Protein AF-A0AAF0Z1K6-F1 (afdb_monomer_lite)

InterPro domains:
  IPR001996 Phosphotransferase system, IIB component, type 1 [PS51098] (4-86)
  IPR018113 Phosphotransferase system EIIB, cysteine phosphorylation site [PF00367] (9-41)
  IPR018113 Phosphotransferase system EIIB, cysteine phosphorylation site [PS01035] (19-36)
  IPR018113 Phosphotransferase system EII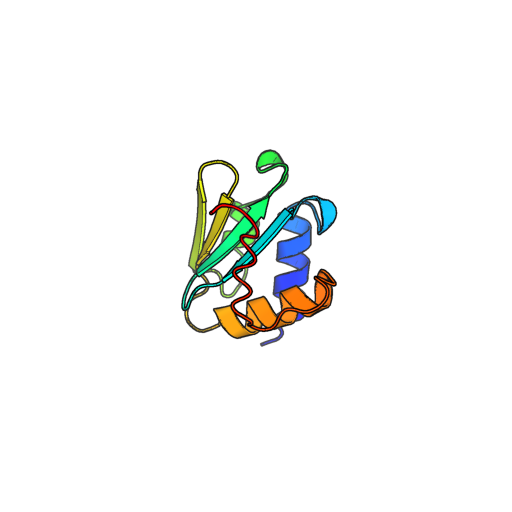B, cysteine phosphorylation site [cd00212] (4-78)
  IPR036878 Glucose permease domain IIB [G3DSA:3.30.1360.60] (3-82)
  IPR036878 Glucose permease domain IIB [SSF55604] (6-81)
  IPR050558 Phosphotransferase System Sugar-Specific Components [PTHR30175] (1-82)

Secondary structure (DSSP, 8-state):
--HHHHHHHHHHHTT-GGGEEEEEE-SSEEEEEES-GGG--HHHHHTSTT--EEEEETTEEEEE--TTHHHHHHHHHHHTT--S-SS----------

Structure (mmCIF, N/CA/C/O backbone):
data_AF-A0AAF0Z1K6-F1
#
_entry.id   AF-A0AAF0Z1K6-F1
#
loop_
_atom_site.group_PDB
_atom_site.id
_atom_site.type_symbol
_atom_site.label_atom_id
_atom_site.label_alt_id
_atom_site.label_comp_id
_atom_site.label_asym_id
_atom_site.label_entity_id
_atom_site.label_seq_id
_atom_site.pdbx_PDB_ins_code
_atom_site.Cartn_x
_atom_site.Cartn_y
_atom_site.Cartn_z
_atom_site.occupancy
_atom_site.B_iso_or_equiv
_atom_site.auth_seq_id
_atom_site.auth_comp_id
_atom_site.auth_asym_id
_atom_site.auth_atom_id
_atom_site.pdbx_PDB_model_num
ATOM 1 N N . MET A 1 1 ? 15.674 -11.383 0.150 1.00 53.16 1 MET A N 1
ATOM 2 C CA . MET A 1 1 ? 14.588 -10.932 1.042 1.00 53.16 1 MET A CA 1
ATOM 3 C C . MET A 1 1 ? 13.336 -11.696 0.659 1.00 53.16 1 MET A C 1
ATOM 5 O O . MET A 1 1 ? 13.095 -11.833 -0.534 1.00 53.16 1 MET A O 1
ATOM 9 N N . ARG A 1 2 ? 12.618 -12.271 1.629 1.00 61.97 2 ARG A N 1
ATOM 10 C CA . ARG A 1 2 ? 11.317 -12.906 1.390 1.00 61.97 2 ARG A CA 1
ATOM 11 C C . ARG A 1 2 ? 10.250 -11.836 1.566 1.00 61.97 2 ARG A C 1
ATOM 13 O O . ARG A 1 2 ? 9.979 -11.424 2.689 1.00 61.97 2 ARG A O 1
ATOM 20 N N . TYR A 1 3 ? 9.715 -11.336 0.458 1.00 71.81 3 TYR A N 1
ATOM 21 C CA . TYR A 1 3 ? 8.588 -10.399 0.495 1.00 71.81 3 TYR A CA 1
ATOM 22 C C . TYR A 1 3 ? 7.280 -11.134 0.802 1.00 71.81 3 TYR A C 1
ATOM 24 O O . TYR A 1 3 ? 6.289 -10.488 1.109 1.00 71.81 3 TYR A O 1
ATOM 32 N N . ASP A 1 4 ? 7.286 -12.467 0.777 1.00 73.56 4 ASP A N 1
ATOM 33 C CA . ASP A 1 4 ? 6.160 -13.342 1.095 1.00 73.56 4 ASP A CA 1
ATOM 34 C C . ASP A 1 4 ? 5.656 -13.107 2.528 1.00 73.56 4 ASP A C 1
ATOM 36 O O . ASP A 1 4 ? 4.479 -12.832 2.745 1.00 73.56 4 ASP A O 1
ATOM 40 N N . GLU A 1 5 ? 6.573 -13.143 3.501 1.00 77.81 5 GLU A N 1
ATOM 41 C CA . GLU A 1 5 ? 6.275 -12.974 4.930 1.00 77.81 5 GLU A CA 1
ATOM 42 C C . GLU A 1 5 ? 5.835 -11.538 5.229 1.00 77.81 5 GLU A C 1
ATOM 44 O O . GLU A 1 5 ? 4.830 -11.317 5.896 1.00 77.81 5 GLU A O 1
ATOM 49 N N . MET A 1 6 ? 6.540 -10.557 4.651 1.00 77.56 6 MET A N 1
ATOM 50 C CA . MET A 1 6 ? 6.141 -9.148 4.690 1.00 77.56 6 MET A CA 1
ATOM 51 C C . MET A 1 6 ? 4.708 -8.978 4.189 1.00 77.56 6 MET A C 1
ATOM 53 O O . MET A 1 6 ? 3.896 -8.306 4.814 1.00 77.56 6 MET A O 1
ATOM 57 N N . THR A 1 7 ? 4.408 -9.580 3.044 1.00 76.38 7 THR A N 1
ATOM 58 C CA . THR A 1 7 ? 3.127 -9.421 2.376 1.00 76.38 7 THR A CA 1
ATOM 59 C C . THR A 1 7 ? 1.991 -10.084 3.142 1.00 76.38 7 THR A C 1
ATOM 61 O O . THR A 1 7 ? 0.910 -9.507 3.217 1.00 76.38 7 THR A O 1
ATOM 64 N N . GLN A 1 8 ? 2.224 -11.261 3.729 1.00 80.94 8 GLN A N 1
ATOM 65 C CA . GLN A 1 8 ? 1.249 -11.903 4.610 1.00 80.94 8 GLN A CA 1
ATOM 66 C C . GLN A 1 8 ? 0.934 -11.029 5.818 1.00 80.94 8 GLN A C 1
ATOM 68 O O . GLN A 1 8 ? -0.238 -10.741 6.050 1.00 80.94 8 GLN A O 1
ATOM 73 N N . SER A 1 9 ? 1.957 -10.525 6.513 1.00 81.94 9 SER A N 1
ATOM 74 C CA . SER A 1 9 ? 1.751 -9.615 7.641 1.00 81.94 9 SER A CA 1
ATOM 75 C C . SER A 1 9 ? 1.003 -8.357 7.209 1.00 81.94 9 SER A C 1
ATOM 7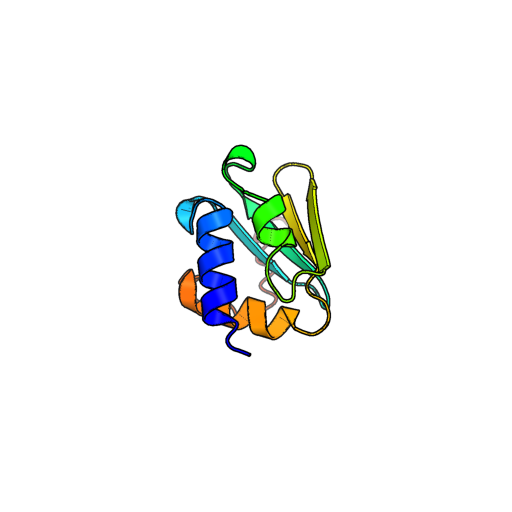7 O O . SER A 1 9 ? 0.060 -7.939 7.872 1.00 81.94 9 SER A O 1
ATOM 79 N N . VAL A 1 10 ? 1.362 -7.773 6.059 1.00 81.81 10 VAL A N 1
ATOM 80 C CA . VAL A 1 10 ? 0.649 -6.620 5.490 1.00 81.81 10 VAL A CA 1
ATOM 81 C C . VAL A 1 10 ? -0.825 -6.952 5.261 1.00 81.81 10 VAL A C 1
ATOM 83 O O . VAL A 1 10 ? -1.680 -6.161 5.645 1.00 81.81 10 VAL A O 1
ATOM 86 N N . LEU A 1 11 ? -1.130 -8.114 4.678 1.00 80.62 11 LEU A N 1
ATOM 87 C CA . LEU A 1 11 ? -2.494 -8.585 4.432 1.00 80.62 11 LEU A CA 1
ATOM 88 C C . LEU A 1 11 ? -3.291 -8.778 5.725 1.00 80.62 11 LEU A C 1
ATOM 90 O O . LEU A 1 11 ? -4.440 -8.351 5.794 1.00 80.62 11 LEU A O 1
ATOM 94 N N . GLU A 1 12 ? -2.693 -9.367 6.757 1.00 84.44 12 GLU A N 1
ATOM 95 C CA . GLU A 1 12 ? -3.333 -9.495 8.069 1.00 84.44 12 GLU A CA 1
ATOM 96 C C . GLU A 1 12 ? -3.596 -8.123 8.697 1.00 84.44 12 GLU A C 1
ATOM 98 O O . GLU A 1 12 ? -4.708 -7.853 9.152 1.00 84.44 12 GLU A O 1
ATOM 103 N N . HIS A 1 13 ? -2.615 -7.219 8.637 1.00 85.06 13 HIS A N 1
ATOM 104 C CA . HIS A 1 13 ? -2.733 -5.874 9.191 1.00 85.06 13 HIS A CA 1
ATOM 105 C C . HIS A 1 13 ? -3.715 -4.988 8.434 1.00 85.06 13 HIS A C 1
ATOM 107 O O . HIS A 1 13 ? -4.295 -4.110 9.052 1.00 85.06 13 HIS A O 1
ATOM 113 N N . VAL A 1 14 ? -3.957 -5.193 7.135 1.00 82.69 14 VAL A N 1
ATOM 114 C CA . VAL A 1 14 ? -5.014 -4.462 6.409 1.00 82.69 14 VAL A CA 1
ATOM 115 C C . VAL A 1 14 ? -6.411 -5.041 6.641 1.00 82.69 14 VAL A C 1
ATOM 117 O O . VAL A 1 14 ? -7.360 -4.530 6.056 1.00 82.69 14 VAL A O 1
ATOM 120 N N . GLY A 1 15 ? -6.577 -6.078 7.467 1.00 80.44 15 GLY A N 1
ATOM 121 C CA . GLY A 1 15 ? -7.874 -6.711 7.735 1.00 80.44 15 GLY A CA 1
ATOM 122 C C . GLY A 1 15 ? -8.222 -7.871 6.792 1.00 80.44 15 GLY A C 1
ATOM 123 O O . GLY A 1 15 ? -9.392 -8.245 6.688 1.00 80.44 15 GLY A O 1
ATOM 124 N N . GLY A 1 16 ? -7.222 -8.437 6.114 1.00 82.56 16 GLY A N 1
ATOM 125 C CA . GLY A 1 16 ? -7.335 -9.592 5.225 1.00 82.56 16 GLY A CA 1
ATOM 126 C C . GLY A 1 16 ? -7.663 -9.244 3.772 1.00 82.56 16 GLY A C 1
ATOM 127 O O . GLY A 1 16 ? -8.011 -8.111 3.435 1.00 82.56 16 GLY A O 1
ATOM 128 N N . GLU A 1 17 ? -7.599 -10.254 2.897 1.00 78.50 17 GLU A N 1
ATOM 129 C CA . GLU A 1 17 ? -7.907 -10.118 1.462 1.00 78.50 17 GLU A CA 1
ATOM 130 C C . GLU A 1 17 ? -9.319 -9.568 1.213 1.00 78.50 17 GLU A C 1
ATOM 132 O O . GLU A 1 17 ? -9.524 -8.747 0.327 1.00 78.50 17 GLU A O 1
ATOM 137 N N . VAL A 1 18 ? -10.279 -9.942 2.065 1.00 81.75 18 VAL A N 1
ATOM 138 C CA . VAL A 1 18 ? -11.680 -9.506 1.994 1.00 81.75 18 VAL A CA 1
ATOM 139 C C . VAL A 1 18 ? -11.838 -8.001 2.220 1.00 81.75 18 VAL A C 1
ATOM 141 O O . VAL A 1 18 ? -12.789 -7.389 1.728 1.00 81.75 18 VAL A O 1
ATOM 144 N N . ASN A 1 19 ? -10.906 -7.381 2.949 1.00 83.88 19 ASN A N 1
ATOM 145 C CA . ASN A 1 19 ? -10.930 -5.944 3.174 1.00 83.88 19 ASN A CA 1
ATOM 146 C C . ASN A 1 19 ? -10.262 -5.157 2.037 1.00 83.88 19 ASN A C 1
ATOM 148 O O . ASN A 1 19 ? -10.531 -3.966 1.878 1.00 83.88 19 ASN A O 1
ATOM 152 N N . VAL A 1 20 ? -9.430 -5.809 1.222 1.00 83.62 20 VAL A N 1
ATOM 153 C CA . VAL A 1 20 ? -8.763 -5.190 0.077 1.00 83.62 20 VAL A CA 1
ATOM 154 C C . VAL A 1 20 ? -9.691 -5.240 -1.133 1.00 83.62 20 VAL A C 1
ATOM 156 O O . VAL A 1 20 ? -9.910 -6.280 -1.740 1.00 83.62 20 VAL A O 1
ATOM 159 N N . ALA A 1 21 ? -10.230 -4.086 -1.518 1.00 83.56 21 ALA A N 1
ATOM 160 C CA . ALA A 1 21 ? -11.077 -3.963 -2.699 1.00 83.56 21 ALA A CA 1
ATOM 161 C C . ALA A 1 21 ? -10.261 -4.035 -3.997 1.00 83.56 21 ALA A C 1
ATOM 163 O O . ALA A 1 21 ? -10.680 -4.645 -4.978 1.00 83.56 21 ALA A O 1
ATOM 164 N N . SER A 1 22 ? -9.107 -3.370 -4.024 1.00 80.25 22 SER A N 1
ATOM 165 C CA . SER A 1 22 ? -8.183 -3.422 -5.154 1.00 80.25 22 SER A CA 1
ATOM 166 C C . SER A 1 22 ? -6.804 -2.904 -4.771 1.00 80.25 22 SER A C 1
ATOM 168 O O . SER A 1 22 ? -6.651 -2.104 -3.849 1.00 80.25 22 SER A O 1
ATOM 170 N N . VAL A 1 23 ? -5.787 -3.339 -5.508 1.00 82.12 23 VAL A N 1
ATOM 171 C CA . VAL A 1 23 ? -4.408 -2.894 -5.327 1.00 82.12 23 VAL A CA 1
ATOM 172 C C . VAL A 1 23 ? -3.873 -2.339 -6.635 1.00 82.12 23 VAL A C 1
ATOM 174 O O . VAL A 1 23 ? -4.070 -2.910 -7.701 1.00 82.12 23 VAL A O 1
ATOM 177 N N . VAL A 1 24 ? -3.184 -1.210 -6.546 1.00 84.12 24 VAL A N 1
ATOM 178 C CA . VAL A 1 24 ? -2.478 -0.578 -7.660 1.00 84.12 24 VAL A CA 1
ATOM 179 C C . VAL A 1 24 ? -1.080 -0.195 -7.204 1.00 84.12 24 VAL A C 1
ATOM 181 O O . VAL A 1 24 ? -0.874 0.194 -6.058 1.00 84.12 24 VAL A O 1
ATOM 184 N N . HIS A 1 25 ? -0.101 -0.289 -8.096 1.00 82.12 25 HIS A N 1
ATOM 185 C CA . HIS A 1 25 ? 1.271 0.116 -7.811 1.00 82.12 25 HIS A CA 1
ATOM 186 C C . HIS A 1 25 ? 1.731 1.202 -8.783 1.00 82.12 25 HIS A C 1
ATOM 188 O O . HIS A 1 25 ? 1.293 1.290 -9.928 1.00 82.12 25 HIS A O 1
ATOM 194 N N . CYS A 1 26 ? 2.618 2.058 -8.300 1.00 77.56 26 CYS A N 1
ATOM 195 C CA . CYS A 1 26 ? 3.430 2.964 -9.098 1.00 77.56 26 CYS A CA 1
ATOM 196 C C . CYS A 1 26 ? 4.901 2.546 -8.966 1.00 77.56 26 CYS A C 1
ATOM 198 O O . CYS A 1 26 ? 5.215 1.546 -8.331 1.00 77.56 26 CYS A O 1
ATOM 200 N N . ALA A 1 27 ? 5.820 3.341 -9.515 1.00 74.00 27 ALA A N 1
ATOM 201 C CA . ALA A 1 27 ? 7.251 3.043 -9.438 1.00 74.00 27 ALA A CA 1
ATOM 202 C C . ALA A 1 27 ? 7.792 2.935 -7.996 1.00 74.00 27 ALA A C 1
ATOM 204 O O . ALA A 1 27 ? 8.694 2.150 -7.746 1.00 74.00 27 ALA A O 1
ATOM 205 N N . THR A 1 28 ? 7.252 3.717 -7.051 1.00 82.50 28 THR A N 1
ATOM 206 C CA . THR A 1 28 ? 7.782 3.815 -5.673 1.00 82.50 28 THR A CA 1
ATOM 207 C C . THR A 1 28 ? 6.723 3.709 -4.575 1.00 82.50 28 THR A C 1
ATOM 209 O O . THR A 1 28 ? 7.047 3.780 -3.388 1.00 82.50 28 THR A O 1
ATOM 212 N N . ARG A 1 29 ? 5.450 3.528 -4.950 1.00 86.50 29 ARG A N 1
ATOM 213 C CA . ARG A 1 29 ? 4.306 3.536 -4.028 1.00 86.50 29 ARG A CA 1
ATOM 214 C C . ARG A 1 29 ? 3.281 2.471 -4.389 1.00 86.50 29 ARG A C 1
ATOM 216 O O . ARG A 1 29 ? 2.907 2.356 -5.551 1.00 86.50 29 ARG A O 1
ATOM 223 N N . LEU A 1 30 ? 2.786 1.767 -3.382 1.00 84.69 30 LEU A N 1
ATOM 224 C CA . LEU A 1 30 ? 1.637 0.875 -3.457 1.00 84.69 30 LEU A CA 1
ATOM 225 C C . LEU A 1 30 ? 0.408 1.612 -2.934 1.00 84.69 30 LEU A C 1
ATOM 227 O O . LEU A 1 30 ? 0.449 2.269 -1.901 1.00 84.69 30 LEU A O 1
ATOM 231 N N . ARG A 1 31 ? -0.689 1.520 -3.666 1.00 87.62 31 ARG A N 1
ATOM 232 C CA . ARG A 1 31 ? -1.986 2.105 -3.351 1.00 87.62 31 ARG A CA 1
ATOM 233 C C . ARG A 1 31 ? -2.973 0.961 -3.171 1.00 87.62 31 ARG A C 1
ATOM 235 O O . ARG A 1 31 ? -3.357 0.303 -4.131 1.00 87.62 31 ARG A O 1
ATOM 242 N N . PHE A 1 32 ? -3.376 0.739 -1.935 1.00 85.81 32 PHE A N 1
ATOM 243 C CA . PHE A 1 32 ? -4.389 -0.223 -1.548 1.00 85.81 32 PHE A CA 1
ATOM 244 C C . PHE A 1 32 ? -5.711 0.515 -1.403 1.00 85.81 32 PHE A C 1
ATOM 246 O O . PHE A 1 32 ? -5.807 1.539 -0.724 1.00 85.81 32 PHE A O 1
ATOM 253 N N . ARG A 1 33 ? -6.740 -0.002 -2.053 1.00 86.00 33 ARG A N 1
ATOM 254 C CA . ARG A 1 33 ? -8.112 0.434 -1.860 1.00 86.00 33 ARG A CA 1
ATOM 255 C C . ARG A 1 33 ? -8.739 -0.510 -0.852 1.00 86.00 33 ARG A C 1
ATOM 257 O O . ARG A 1 33 ? -8.831 -1.706 -1.116 1.00 86.00 33 ARG A O 1
ATOM 264 N N . LEU A 1 34 ? -9.121 0.024 0.298 1.00 84.94 34 LEU A N 1
ATOM 265 C CA . LEU A 1 34 ? -9.713 -0.754 1.379 1.00 84.94 34 LEU A CA 1
ATOM 266 C C . LEU A 1 34 ? -11.216 -0.490 1.426 1.00 84.94 34 LEU A C 1
ATOM 268 O O . LEU A 1 34 ? -11.662 0.607 1.092 1.00 84.94 34 LEU A O 1
ATOM 272 N N . ASN A 1 35 ? -11.984 -1.498 1.830 1.00 85.31 35 ASN A N 1
ATOM 273 C CA . ASN A 1 35 ? -13.404 -1.332 2.129 1.00 85.31 35 ASN A CA 1
ATOM 274 C C . ASN A 1 35 ? -13.583 -0.650 3.493 1.00 85.31 35 ASN A C 1
ATOM 276 O O . ASN A 1 35 ? -14.295 0.345 3.588 1.00 85.31 35 ASN A O 1
ATOM 280 N N . ASP A 1 36 ? -12.877 -1.138 4.518 1.00 85.56 36 ASP A N 1
ATOM 281 C CA . ASP A 1 36 ? -12.837 -0.556 5.861 1.00 85.56 36 ASP A CA 1
ATOM 282 C C . ASP A 1 36 ? -11.408 -0.139 6.231 1.00 85.56 36 ASP A C 1
ATOM 284 O O . ASP A 1 36 ? -10.562 -0.974 6.553 1.00 85.56 36 ASP A O 1
ATOM 288 N N . GLU A 1 37 ? -11.131 1.163 6.263 1.00 80.12 37 GLU A N 1
ATOM 289 C CA . GLU A 1 37 ? -9.833 1.678 6.727 1.00 80.12 37 GLU A CA 1
ATOM 290 C C . GLU A 1 37 ? -9.615 1.486 8.238 1.00 80.12 37 GLU A C 1
ATOM 292 O O . GLU A 1 37 ? -8.479 1.355 8.676 1.00 80.12 37 GLU A O 1
ATOM 297 N N . SER A 1 38 ? -10.681 1.382 9.040 1.00 82.19 38 SER A N 1
ATOM 298 C CA . SER A 1 38 ? -10.575 1.175 10.495 1.00 82.19 38 SER A CA 1
ATOM 299 C C . SER A 1 38 ? -10.063 -0.211 10.894 1.00 82.19 38 SER A C 1
ATOM 301 O O . SER A 1 38 ? -9.684 -0.404 12.044 1.00 82.19 38 SER A O 1
ATOM 303 N N . LYS A 1 39 ? -10.075 -1.177 9.969 1.00 83.62 39 LYS A N 1
ATOM 304 C CA . LYS A 1 39 ? -9.485 -2.508 10.173 1.00 83.62 39 LYS A CA 1
ATOM 305 C C . LYS A 1 39 ? -8.008 -2.557 9.791 1.00 83.62 39 LYS A C 1
ATOM 307 O O . LYS A 1 39 ? -7.387 -3.593 9.990 1.00 83.62 39 LYS A O 1
ATOM 312 N N . ALA A 1 40 ? -7.479 -1.483 9.200 1.00 84.62 40 ALA A N 1
ATOM 313 C CA . ALA A 1 40 ? -6.101 -1.435 8.756 1.00 84.62 40 ALA A CA 1
ATOM 314 C C . ALA A 1 40 ? -5.181 -0.821 9.816 1.00 84.62 40 ALA A C 1
ATOM 316 O O . ALA A 1 40 ? -5.305 0.351 10.167 1.00 84.62 40 ALA A O 1
ATOM 317 N N . ASP A 1 41 ? -4.204 -1.603 10.263 1.00 87.25 41 ASP A N 1
ATOM 318 C CA . ASP A 1 41 ? -3.149 -1.192 11.184 1.00 87.25 41 ASP A CA 1
ATOM 319 C C . ASP A 1 41 ? -1.986 -0.539 10.428 1.00 87.25 41 ASP A C 1
ATOM 321 O O . ASP A 1 41 ? -0.958 -1.151 10.130 1.00 87.25 41 ASP A O 1
ATOM 325 N N . THR A 1 42 ? -2.127 0.753 10.129 1.00 84.06 42 THR A N 1
ATOM 326 C CA . THR A 1 42 ? -1.065 1.544 9.485 1.00 84.06 42 THR A CA 1
ATOM 327 C C . THR A 1 42 ? 0.238 1.560 10.266 1.00 84.06 42 THR A C 1
ATOM 329 O O . THR A 1 42 ? 1.300 1.482 9.657 1.00 84.06 42 THR 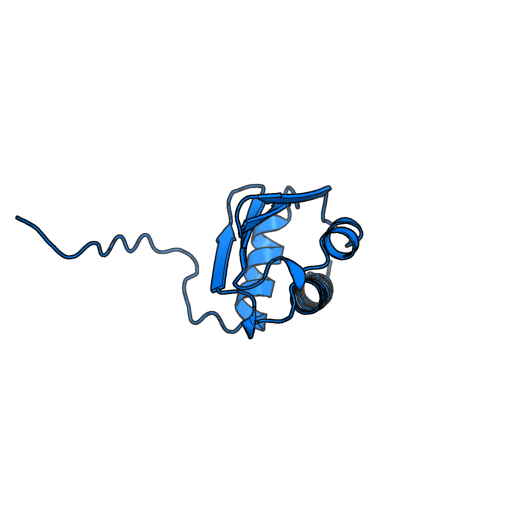A O 1
ATOM 332 N N . ALA A 1 43 ? 0.178 1.593 11.598 1.00 85.00 43 ALA A N 1
ATOM 333 C CA . ALA A 1 43 ? 1.373 1.601 12.438 1.00 85.00 43 ALA A CA 1
ATOM 334 C C . ALA A 1 43 ? 2.195 0.306 12.299 1.00 85.00 43 ALA A C 1
ATOM 336 O O . ALA A 1 43 ? 3.423 0.353 12.239 1.00 85.00 43 ALA A O 1
ATOM 337 N N . ALA A 1 44 ? 1.530 -0.852 12.207 1.00 85.62 44 ALA A N 1
ATOM 338 C CA . ALA A 1 44 ? 2.205 -2.133 12.001 1.00 85.62 44 ALA A CA 1
ATOM 339 C C . ALA A 1 44 ? 2.801 -2.234 10.588 1.00 85.62 44 ALA A C 1
ATOM 341 O O . ALA A 1 44 ? 3.915 -2.729 10.402 1.00 85.62 44 ALA A O 1
ATOM 342 N N . LEU A 1 45 ? 2.093 -1.690 9.595 1.00 84.00 45 LEU A N 1
ATOM 343 C CA . LEU A 1 45 ? 2.581 -1.594 8.222 1.00 84.00 45 LEU A CA 1
ATOM 344 C C . LEU A 1 45 ? 3.829 -0.706 8.122 1.00 84.00 45 LEU A C 1
ATOM 346 O O . LEU A 1 45 ? 4.789 -1.093 7.465 1.00 84.00 45 LEU A O 1
ATOM 350 N N . GLU A 1 46 ? 3.864 0.439 8.808 1.00 84.38 46 GLU A N 1
ATOM 351 C CA . GLU A 1 46 ? 5.052 1.308 8.876 1.00 84.38 46 GLU A CA 1
ATOM 352 C C . GLU A 1 46 ? 6.227 0.662 9.612 1.00 84.38 46 GLU A C 1
ATOM 354 O O . GLU A 1 46 ? 7.379 0.911 9.267 1.00 84.38 46 GLU A O 1
ATOM 359 N N . ALA A 1 47 ? 5.953 -0.199 10.593 1.00 83.94 47 ALA A N 1
ATOM 360 C CA . ALA A 1 47 ? 6.979 -0.962 11.299 1.00 83.94 47 ALA A CA 1
ATOM 361 C C . ALA A 1 47 ? 7.529 -2.146 10.482 1.00 83.94 47 ALA A C 1
ATOM 363 O O . ALA A 1 47 ? 8.514 -2.775 10.879 1.00 83.94 47 ALA A O 1
ATOM 364 N N . THR A 1 48 ? 6.901 -2.475 9.351 1.00 81.19 48 THR A N 1
ATOM 365 C CA . THR A 1 48 ? 7.292 -3.618 8.532 1.00 81.19 48 THR A CA 1
ATOM 366 C C . THR A 1 48 ? 8.569 -3.310 7.746 1.00 81.19 48 THR A C 1
ATOM 368 O O . THR A 1 48 ? 8.694 -2.279 7.085 1.00 81.19 48 THR A O 1
ATOM 371 N N . ALA A 1 49 ? 9.532 -4.235 7.774 1.00 75.25 49 ALA A N 1
ATOM 372 C CA . ALA A 1 49 ? 10.817 -4.063 7.103 1.00 75.25 49 ALA A CA 1
ATOM 373 C C . ALA A 1 49 ? 10.649 -3.857 5.584 1.00 75.25 49 ALA A C 1
ATOM 375 O O . ALA A 1 49 ? 10.111 -4.714 4.888 1.00 75.25 49 ALA A O 1
ATOM 376 N N . GLY A 1 50 ? 11.140 -2.723 5.078 1.00 76.44 50 GLY A N 1
ATOM 377 C CA . GLY A 1 50 ? 11.007 -2.321 3.673 1.00 76.44 50 GLY A CA 1
ATOM 378 C C . GLY A 1 50 ? 9.930 -1.263 3.431 1.00 76.44 50 GLY A C 1
ATOM 379 O O . GLY A 1 50 ? 9.948 -0.623 2.386 1.00 76.44 50 GLY A O 1
ATOM 380 N N . VAL A 1 51 ? 9.036 -1.009 4.390 1.00 82.19 51 VAL A N 1
ATOM 381 C CA . VAL A 1 51 ? 8.121 0.134 4.328 1.00 82.19 51 VAL A CA 1
ATOM 382 C C . VAL A 1 51 ? 8.826 1.378 4.865 1.00 82.19 51 VAL A C 1
ATOM 384 O O . VAL A 1 51 ? 9.420 1.370 5.936 1.00 82.19 51 VAL A O 1
ATOM 387 N N . ILE A 1 52 ? 8.781 2.454 4.087 1.00 85.56 52 ILE A N 1
ATOM 388 C CA . ILE A 1 52 ? 9.336 3.767 4.425 1.00 85.56 52 ILE A CA 1
ATOM 389 C C . ILE A 1 52 ? 8.286 4.613 5.148 1.00 85.56 52 ILE A C 1
ATOM 391 O O . ILE A 1 52 ? 8.611 5.320 6.096 1.00 85.56 52 ILE A O 1
ATOM 395 N N . ALA A 1 53 ? 7.044 4.586 4.662 1.00 85.88 53 ALA A N 1
ATOM 396 C CA . ALA A 1 53 ? 5.930 5.342 5.228 1.00 85.88 53 ALA A CA 1
ATOM 397 C C . ALA A 1 53 ? 4.591 4.763 4.763 1.00 85.88 53 ALA A C 1
ATOM 399 O O . ALA A 1 53 ? 4.501 4.230 3.651 1.00 85.88 53 ALA A O 1
ATOM 400 N N . VAL A 1 54 ? 3.537 4.943 5.558 1.00 87.00 54 VAL A N 1
ATOM 401 C CA . VAL A 1 54 ? 2.163 4.612 5.160 1.00 87.00 54 VAL A CA 1
ATOM 402 C C . VAL A 1 54 ? 1.272 5.827 5.336 1.00 87.00 54 VAL A C 1
ATOM 404 O O . VAL A 1 54 ? 1.277 6.493 6.362 1.00 87.00 54 VAL A O 1
ATOM 407 N N . VAL A 1 55 ? 0.490 6.132 4.307 1.00 86.06 55 VAL A N 1
ATOM 408 C CA . VAL A 1 55 ? -0.401 7.289 4.289 1.00 86.06 55 VAL A CA 1
ATOM 409 C C . VAL A 1 55 ? -1.807 6.836 3.937 1.00 86.06 55 VAL A C 1
ATOM 411 O O . VAL A 1 55 ? -2.063 6.411 2.812 1.00 86.06 55 VAL A O 1
ATOM 414 N N . THR A 1 56 ? -2.745 6.978 4.862 1.00 82.31 56 THR A N 1
ATOM 415 C CA . THR A 1 56 ? -4.172 6.747 4.603 1.00 82.31 56 THR A CA 1
ATOM 416 C C . THR A 1 56 ? -4.856 8.058 4.242 1.00 82.31 56 THR A C 1
ATOM 418 O O . THR A 1 56 ? -4.692 9.067 4.925 1.00 82.31 56 THR A O 1
ATOM 421 N N . SER A 1 57 ? -5.612 8.077 3.145 1.00 77.94 57 SER A N 1
ATOM 422 C CA . SER A 1 57 ? -6.377 9.256 2.742 1.00 77.94 57 SER A CA 1
ATOM 423 C C . SER A 1 57 ? -7.633 8.869 1.964 1.00 77.94 57 SER A C 1
ATOM 425 O O . SER A 1 57 ? -7.547 8.308 0.868 1.00 77.94 57 SER A O 1
ATOM 427 N N . GLY A 1 58 ? -8.801 9.178 2.537 1.00 73.12 58 GLY A N 1
ATOM 428 C CA . GLY A 1 58 ? -10.112 9.014 1.901 1.00 73.12 58 GLY A CA 1
ATOM 429 C C . GLY A 1 58 ? -10.416 7.581 1.454 1.00 73.12 58 GLY A C 1
ATOM 430 O O . GLY A 1 58 ? -10.728 7.380 0.280 1.00 73.12 58 GLY A O 1
ATOM 431 N N . GLY A 1 59 ? -10.272 6.587 2.339 1.00 74.50 59 GLY A N 1
ATOM 432 C CA . GLY A 1 59 ? -10.520 5.173 2.023 1.00 74.50 59 GLY A CA 1
ATOM 433 C C . GLY A 1 59 ? -9.413 4.479 1.222 1.00 74.50 59 GLY A C 1
ATOM 434 O O . GLY A 1 59 ? -9.611 3.384 0.695 1.00 74.50 59 GLY A O 1
ATOM 435 N N . GLN A 1 60 ? -8.247 5.113 1.074 1.00 80.19 60 GLN A N 1
ATOM 436 C CA . GLN A 1 60 ? -7.112 4.563 0.330 1.00 80.19 60 GLN A CA 1
ATOM 437 C C . GLN A 1 60 ? -5.861 4.561 1.198 1.00 80.19 60 GLN A C 1
ATOM 439 O O . GLN A 1 60 ? -5.501 5.585 1.776 1.00 80.19 60 GLN A O 1
ATOM 444 N N . LEU A 1 61 ? -5.166 3.432 1.232 1.00 87.06 61 LEU A N 1
ATOM 445 C CA . LEU A 1 61 ? -3.935 3.228 1.978 1.00 87.06 61 LEU A CA 1
ATOM 446 C C . LEU A 1 61 ? -2.740 3.249 1.017 1.00 87.06 61 LEU A C 1
ATOM 448 O O . LEU A 1 61 ? -2.661 2.471 0.072 1.00 87.06 61 LEU A O 1
ATOM 452 N N . GLN A 1 62 ? -1.813 4.179 1.223 1.00 86.75 62 GLN A N 1
ATOM 453 C CA . GLN A 1 62 ? -0.633 4.383 0.385 1.00 86.75 62 GLN A CA 1
ATOM 454 C C . GLN A 1 62 ? 0.617 3.936 1.125 1.00 86.75 62 GLN A C 1
ATOM 456 O O . GLN A 1 62 ? 1.076 4.629 2.023 1.00 86.75 62 GLN A O 1
ATOM 461 N N . VAL A 1 63 ? 1.191 2.811 0.719 1.00 85.94 63 VAL A N 1
ATOM 462 C CA . VAL A 1 63 ? 2.427 2.273 1.287 1.00 85.94 63 VAL A CA 1
ATOM 463 C C . VAL A 1 63 ? 3.598 2.696 0.406 1.00 85.94 63 VAL A C 1
ATOM 465 O O . VAL A 1 63 ? 3.658 2.388 -0.786 1.00 85.94 63 VAL A O 1
ATOM 468 N N . VAL A 1 64 ? 4.539 3.430 0.982 1.00 87.94 64 VAL A N 1
ATOM 469 C CA . VAL A 1 64 ? 5.792 3.827 0.341 1.00 87.94 64 VAL A CA 1
ATOM 470 C C . VAL A 1 64 ? 6.836 2.771 0.688 1.00 87.94 64 VAL A C 1
ATOM 472 O O . VAL A 1 64 ? 7.228 2.680 1.841 1.00 87.94 64 VAL A O 1
ATOM 475 N N . VAL A 1 65 ? 7.281 1.974 -0.285 1.00 82.81 65 VAL A N 1
ATOM 476 C CA . VAL A 1 65 ? 8.295 0.910 -0.075 1.00 82.81 65 VAL A CA 1
ATOM 477 C C . VAL A 1 65 ? 9.642 1.294 -0.707 1.00 82.81 65 VAL A C 1
ATOM 479 O O . VAL A 1 65 ? 10.699 0.944 -0.201 1.00 82.81 65 VAL A O 1
ATOM 482 N N . GLY A 1 66 ? 9.637 2.080 -1.793 1.00 80.56 66 GLY A N 1
ATOM 483 C CA . GLY A 1 66 ? 10.859 2.473 -2.509 1.00 80.56 66 GLY A CA 1
ATOM 484 C C . GLY A 1 66 ? 11.138 1.596 -3.733 1.00 80.56 66 GLY A C 1
ATOM 485 O O . GLY A 1 66 ? 10.245 1.416 -4.557 1.00 80.56 66 GLY A O 1
ATOM 486 N N . ASN A 1 67 ? 12.369 1.095 -3.886 1.00 80.19 67 ASN A N 1
ATOM 487 C CA . ASN A 1 67 ? 12.786 0.310 -5.064 1.00 80.19 67 ASN A CA 1
ATOM 488 C C . ASN A 1 67 ? 12.196 -1.111 -5.103 1.00 80.19 67 ASN A C 1
ATOM 490 O O . ASN A 1 67 ? 12.128 -1.711 -6.171 1.00 80.19 67 ASN A O 1
ATOM 494 N N . ASP A 1 68 ? 11.739 -1.632 -3.965 1.00 79.19 68 ASP A N 1
ATOM 495 C CA . ASP A 1 68 ? 11.254 -3.010 -3.822 1.00 79.19 68 ASP A CA 1
ATOM 496 C C . ASP A 1 68 ? 9.746 -3.178 -4.088 1.00 79.19 68 ASP A C 1
ATOM 498 O O . ASP A 1 68 ? 9.216 -4.288 -4.041 1.00 79.19 68 ASP A O 1
ATOM 502 N N . VAL A 1 69 ? 9.045 -2.087 -4.423 1.00 81.81 69 VAL A N 1
ATOM 503 C CA . VAL A 1 69 ? 7.617 -2.085 -4.791 1.00 81.81 69 VAL A CA 1
ATOM 504 C C . VAL A 1 69 ? 7.227 -3.161 -5.811 1.00 81.81 69 VAL A C 1
ATOM 506 O O . VAL A 1 69 ? 6.242 -3.854 -5.552 1.00 81.81 69 VAL A O 1
ATOM 509 N N . PRO A 1 70 ? 7.927 -3.341 -6.952 1.00 79.44 70 PRO A N 1
ATOM 510 C CA . PRO A 1 70 ? 7.525 -4.344 -7.936 1.00 79.44 70 PRO A CA 1
ATOM 511 C C . PRO A 1 70 ? 7.633 -5.776 -7.397 1.00 79.44 70 PRO A C 1
ATOM 513 O O . PRO A 1 70 ? 6.801 -6.611 -7.746 1.00 79.44 70 PRO A O 1
ATOM 516 N N . GLN A 1 71 ? 8.602 -6.064 -6.519 1.00 82.62 71 GLN A N 1
ATOM 517 C CA . GLN A 1 71 ? 8.706 -7.381 -5.885 1.00 82.62 71 GLN A CA 1
ATOM 518 C C . GLN A 1 71 ? 7.589 -7.601 -4.865 1.00 82.62 71 GLN A C 1
ATOM 520 O O . GLN A 1 71 ? 6.929 -8.637 -4.908 1.00 82.62 71 GLN A O 1
ATOM 525 N N . ALA A 1 72 ? 7.326 -6.613 -4.006 1.00 80.06 72 ALA A N 1
ATOM 526 C CA . ALA A 1 72 ? 6.230 -6.681 -3.044 1.00 80.06 72 ALA A CA 1
ATOM 527 C C . ALA A 1 72 ? 4.870 -6.849 -3.744 1.00 80.06 72 ALA A C 1
ATOM 529 O O . ALA A 1 72 ? 4.070 -7.677 -3.325 1.00 80.06 72 ALA A O 1
ATOM 530 N N . TYR A 1 73 ? 4.630 -6.131 -4.850 1.00 81.88 73 TYR A N 1
ATOM 531 C CA . TYR A 1 73 ? 3.411 -6.269 -5.655 1.00 81.88 73 TYR A CA 1
ATOM 532 C C . TYR A 1 73 ? 3.267 -7.665 -6.272 1.00 81.88 73 TYR A C 1
ATOM 534 O O . TYR A 1 73 ? 2.172 -8.226 -6.273 1.00 81.88 73 TYR A O 1
ATOM 542 N N . ALA A 1 74 ? 4.360 -8.230 -6.794 1.00 82.06 74 ALA A N 1
ATOM 543 C CA . ALA A 1 74 ? 4.343 -9.555 -7.401 1.00 82.06 74 ALA A CA 1
ATOM 544 C C . ALA A 1 74 ? 4.000 -10.651 -6.381 1.00 82.06 74 ALA A C 1
ATOM 546 O O . ALA A 1 74 ? 3.212 -11.538 -6.699 1.00 82.06 74 ALA A O 1
ATOM 547 N N . GLU A 1 75 ? 4.545 -10.584 -5.162 1.00 81.94 75 GLU A N 1
ATOM 548 C CA . GLU A 1 75 ? 4.196 -11.536 -4.095 1.00 81.94 75 GLU A CA 1
ATOM 549 C C . GLU A 1 75 ? 2.771 -11.319 -3.578 1.00 81.94 75 GLU A C 1
ATOM 551 O O . GLU A 1 75 ? 2.016 -12.279 -3.428 1.00 81.94 75 GLU A O 1
ATOM 556 N N . LEU A 1 76 ? 2.357 -10.059 -3.420 1.00 78.31 76 LEU A N 1
ATOM 557 C CA . LEU A 1 76 ? 0.971 -9.678 -3.143 1.00 78.31 76 LEU A CA 1
ATOM 558 C C . LEU A 1 76 ? 0.009 -10.343 -4.118 1.00 78.31 76 LEU A C 1
ATOM 560 O O . LEU A 1 76 ? -0.874 -11.076 -3.686 1.00 78.31 76 LEU A O 1
ATOM 564 N N . GLY A 1 77 ? 0.211 -10.170 -5.424 1.00 74.44 77 GLY A N 1
ATOM 565 C CA . GLY A 1 77 ? -0.657 -10.760 -6.445 1.00 74.44 77 GLY A CA 1
ATOM 566 C C . GLY A 1 77 ? -0.800 -12.283 -6.334 1.00 74.44 77 GLY A C 1
ATOM 567 O O . GLY A 1 77 ? -1.880 -12.808 -6.600 1.00 74.44 77 GLY A O 1
ATOM 568 N N . LYS A 1 78 ? 0.249 -12.989 -5.889 1.00 75.75 78 LYS A N 1
ATOM 569 C CA . LYS A 1 78 ? 0.208 -14.445 -5.676 1.00 75.75 78 LYS A CA 1
A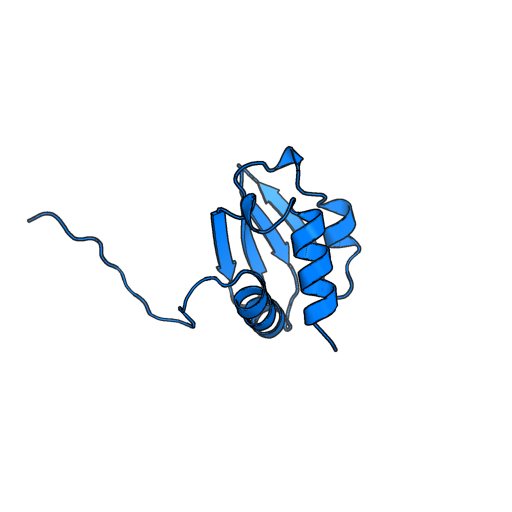TOM 570 C C . LYS A 1 78 ? -0.618 -14.843 -4.453 1.00 75.75 78 LYS A C 1
ATOM 572 O O . LYS A 1 78 ? -1.273 -15.878 -4.497 1.00 75.75 78 LYS A O 1
ATOM 577 N N . ILE A 1 79 ? -0.577 -14.052 -3.378 1.00 71.88 79 ILE A N 1
ATOM 578 C CA . ILE A 1 79 ? -1.236 -14.378 -2.103 1.00 71.88 79 ILE A CA 1
ATOM 579 C C . ILE A 1 79 ? -2.728 -14.054 -2.155 1.00 71.88 79 ILE A C 1
ATOM 581 O O . ILE A 1 79 ? -3.541 -14.899 -1.804 1.00 71.88 79 ILE A O 1
ATOM 585 N N . MET A 1 80 ? -3.103 -12.866 -2.639 1.00 66.38 80 MET A N 1
ATOM 586 C CA . MET A 1 80 ? -4.517 -12.456 -2.699 1.00 66.38 80 MET A CA 1
ATOM 587 C C . MET A 1 80 ? -5.306 -13.113 -3.842 1.00 66.38 80 MET A C 1
ATOM 589 O O . MET A 1 80 ? -6.475 -12.788 -4.023 1.00 66.38 80 MET A O 1
ATOM 593 N N . ASN A 1 81 ? -4.689 -14.006 -4.633 1.00 60.00 81 ASN A N 1
ATOM 594 C CA . ASN A 1 81 ? -5.287 -14.606 -5.831 1.00 60.00 81 ASN A CA 1
ATOM 595 C C . ASN A 1 81 ? -6.091 -13.570 -6.645 1.00 60.00 81 ASN A C 1
ATOM 597 O O . ASN A 1 81 ? -7.195 -13.843 -7.123 1.00 60.00 81 ASN A O 1
ATOM 601 N N . LEU A 1 82 ? -5.548 -12.350 -6.773 1.00 53.47 82 LEU A N 1
ATOM 602 C CA . LEU A 1 82 ? -6.056 -11.376 -7.727 1.00 53.47 82 LEU A CA 1
ATOM 603 C C . LEU A 1 82 ? -5.790 -11.995 -9.092 1.00 53.47 82 LEU A C 1
ATOM 605 O O . LEU A 1 82 ? -4.671 -11.935 -9.601 1.00 53.47 82 LEU A O 1
ATOM 609 N N . GLY A 1 83 ? -6.796 -12.685 -9.624 1.00 39.66 83 GLY A N 1
ATOM 610 C CA . GLY A 1 83 ? -6.727 -13.366 -10.901 1.00 39.66 83 GLY A CA 1
ATOM 611 C C . GLY A 1 83 ? -6.194 -12.414 -11.961 1.00 39.66 83 GLY A C 1
ATOM 612 O O . GLY A 1 83 ? -6.891 -11.491 -12.362 1.00 39.66 83 GLY A O 1
ATOM 613 N N . GLY A 1 84 ? -4.943 -12.659 -12.352 1.00 39.12 84 GLY A N 1
ATOM 614 C CA . GLY A 1 84 ? -4.275 -12.178 -13.552 1.00 39.12 84 GLY A CA 1
ATOM 615 C C . GLY A 1 84 ? -4.557 -10.740 -13.969 1.00 39.12 84 GLY A C 1
ATOM 616 O O . GLY A 1 84 ? -5.433 -10.512 -14.789 1.00 39.12 84 GLY A O 1
ATOM 617 N N . ASP A 1 85 ? -3.691 -9.816 -13.564 1.00 39.69 85 ASP A N 1
ATOM 618 C CA . ASP A 1 85 ? -3.202 -8.811 -14.510 1.00 39.69 85 ASP A CA 1
ATOM 619 C C . ASP A 1 85 ? -1.829 -8.295 -14.064 1.00 39.69 85 ASP A C 1
ATOM 621 O O . ASP A 1 85 ? -1.674 -7.282 -13.379 1.00 39.69 85 ASP A O 1
ATOM 625 N N . GLN A 1 86 ? -0.789 -9.033 -14.446 1.00 42.28 86 GLN A N 1
ATOM 626 C CA . GLN A 1 86 ? 0.522 -8.426 -14.643 1.00 42.28 86 GLN A CA 1
ATOM 627 C C . GLN A 1 86 ? 0.425 -7.579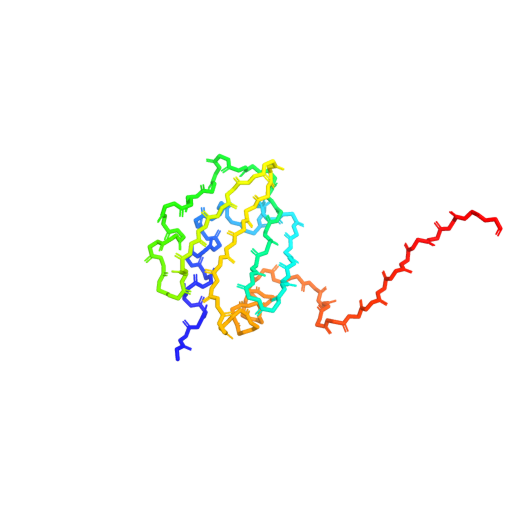 -15.917 1.00 42.28 86 GLN A C 1
ATOM 629 O O . GLN A 1 86 ? 0.744 -8.053 -17.000 1.00 42.28 86 GLN A O 1
ATOM 634 N N . GLY A 1 87 ? -0.051 -6.343 -15.770 1.00 39.75 87 GLY A N 1
ATOM 635 C CA . GLY A 1 87 ? 0.088 -5.270 -16.746 1.00 39.75 87 GLY A CA 1
ATOM 636 C C . GLY A 1 87 ? -0.581 -5.500 -18.100 1.00 39.75 87 GLY A C 1
ATOM 637 O O . GLY A 1 87 ? 0.083 -5.829 -19.079 1.00 39.75 87 GLY A O 1
ATOM 638 N N . ALA A 1 88 ? -1.845 -5.120 -18.217 1.00 33.72 88 ALA A N 1
ATOM 639 C CA . ALA A 1 88 ? -2.411 -4.687 -19.480 1.00 33.72 88 ALA A CA 1
ATOM 640 C C . ALA A 1 88 ? -3.276 -3.448 -19.263 1.00 33.72 88 ALA A C 1
ATOM 642 O O . ALA A 1 88 ? -4.253 -3.437 -18.517 1.00 33.72 88 ALA A O 1
ATOM 643 N N . GLY A 1 89 ? -2.942 -2.378 -19.984 1.00 34.50 89 GLY A N 1
ATOM 644 C CA . GLY A 1 89 ? -3.892 -1.312 -20.242 1.00 34.50 89 GLY A CA 1
ATOM 645 C C . GLY A 1 89 ? -5.141 -1.893 -20.903 1.00 34.50 89 GLY A C 1
ATOM 646 O O . GLY A 1 89 ? -5.201 -2.011 -22.118 1.00 34.50 89 GLY A O 1
ATOM 647 N N . ALA A 1 90 ? -6.156 -2.217 -20.112 1.00 37.41 90 ALA A N 1
ATOM 648 C CA . ALA A 1 90 ? -7.498 -2.512 -20.581 1.00 37.41 90 ALA A CA 1
ATOM 649 C C . ALA A 1 90 ? -8.415 -1.398 -20.087 1.00 37.41 90 ALA A C 1
ATOM 651 O O . ALA A 1 90 ? -9.227 -1.525 -19.175 1.00 37.41 90 ALA A O 1
ATOM 652 N N . ARG A 1 91 ? -8.252 -0.254 -20.745 1.00 36.38 91 ARG A N 1
ATOM 653 C CA . ARG A 1 91 ? -9.265 0.785 -20.840 1.00 36.38 91 ARG A CA 1
ATOM 654 C C . ARG A 1 91 ? -10.459 0.185 -21.588 1.00 36.38 91 ARG A C 1
ATOM 656 O O . ARG A 1 91 ? -10.594 0.368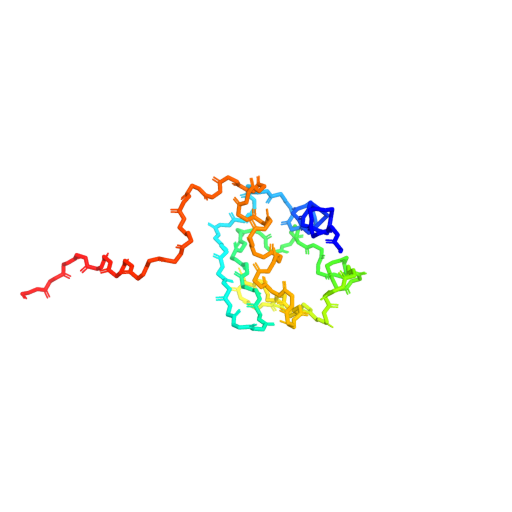 -22.788 1.00 36.38 91 ARG A O 1
ATOM 663 N N . ALA A 1 92 ? -11.310 -0.541 -20.875 1.00 38.50 92 ALA A N 1
ATOM 664 C CA . ALA A 1 92 ? -12.649 -0.891 -21.320 1.00 38.50 92 ALA A CA 1
ATOM 665 C C . ALA A 1 92 ? -13.636 0.095 -20.686 1.00 38.50 92 ALA A C 1
ATOM 667 O O . ALA A 1 92 ? -14.401 -0.242 -19.789 1.00 38.50 92 ALA A O 1
ATOM 668 N N . VAL A 1 93 ? -13.601 1.343 -21.161 1.00 44.53 93 VAL A N 1
ATOM 669 C CA . VAL A 1 93 ? -14.815 2.159 -21.178 1.00 44.53 93 VAL A CA 1
ATOM 670 C C . VAL A 1 93 ? -15.513 1.843 -22.494 1.00 44.53 93 VAL A C 1
ATOM 672 O O . VAL A 1 93 ? -15.214 2.396 -23.549 1.00 44.53 93 VAL A O 1
ATOM 675 N N . ALA A 1 94 ? -16.390 0.848 -22.432 1.00 45.56 94 ALA A N 1
ATOM 676 C CA . ALA A 1 94 ? -17.464 0.715 -23.390 1.00 45.56 94 ALA A CA 1
ATOM 677 C C . ALA A 1 94 ? -18.466 1.847 -23.121 1.00 45.56 94 ALA A C 1
ATOM 679 O O . ALA A 1 94 ? -18.913 2.017 -21.989 1.00 45.56 94 ALA A O 1
ATOM 680 N N . GLY A 1 95 ? -18.822 2.586 -24.172 1.00 47.78 95 GLY A N 1
ATOM 681 C CA . GLY A 1 95 ? -20.045 3.386 -24.208 1.00 47.78 95 GLY A CA 1
ATOM 682 C C . GLY A 1 95 ? -19.845 4.898 -24.264 1.00 47.78 95 GLY A C 1
ATOM 683 O O . GLY A 1 95 ? -19.677 5.539 -23.232 1.00 47.78 95 GLY A O 1
ATOM 684 N N . ALA A 1 96 ? -19.950 5.442 -25.483 1.00 45.56 96 ALA A N 1
ATOM 685 C CA . ALA A 1 96 ? -20.974 6.423 -25.890 1.00 45.56 96 ALA A CA 1
ATOM 686 C C . ALA A 1 96 ? -20.431 7.457 -26.899 1.00 45.56 96 ALA A C 1
ATOM 688 O O . ALA A 1 96 ? -19.969 8.528 -26.506 1.00 45.56 96 ALA A O 1
ATOM 689 N N . CYS A 1 97 ? -20.475 7.083 -28.185 1.00 33.31 97 CYS A N 1
ATOM 690 C CA . CYS A 1 97 ? -21.067 7.796 -29.336 1.00 33.31 97 CYS A CA 1
ATOM 691 C C . CYS A 1 97 ? -20.368 7.400 -30.639 1.00 33.31 97 CYS A C 1
ATOM 693 O O . CYS A 1 97 ? -19.126 7.523 -30.709 1.00 33.31 97 CYS A O 1
#

Organism: NCBI:txid3030830

Sequence (97 aa):
MRYDEMTQSVLEHVGGEVNVASVVHCATRLRFRLNDESKADTAALEATAGVIAVVTSGGQLQVVVGNDVPQAYAELGKIMNLGGDQGAGARAVAGAC

Radius of gyration: 13.81 Å; chains: 1; bounding box: 36×24×42 Å

pLDDT: mean 74.06, std 15.99, range [33.31, 87.94]

Foldseek 3Di:
DPLLVVLVQQQVQLVHLVQFPDWDDDQFKIKTQGPDNVSHDQVVNCVRPQFPHWDDDDRIIITGRGRCRVVNVVSNCVPSVPPDDPDDPPPPPDDDD